Protein AF-A0A662H4F8-F1 (afdb_monomer_lite)

Radius of gyration: 25.31 Å; chains: 1; bounding box: 40×80×61 Å

Sequence (173 aa):
MSSSHNLSSVETLLIANRERGRRTTRAISERIKVLKRIKFYIDTLDAGGILRRYFVMNGFDGALAVMGIIVGSYMTRALNPRFIVGASIGASIAMAVSGFVGAFITERAERLREIKELERSLFTSLDKSVLKQAVNMITLLAAVIDAIAPLLFALISITPFVLSMWSLLPVEI

Secondary structure (DSSP, 8-state):
--SSSSHHHHHHHHHHHHHHHHHHHHHHHHHHHHHHHHHHHHHHTTTHHHHHHHHHHHHHHHHHHHHHHHHHHHHTT---HHHHHHHHHHHHHHHHHHHHHHHHHHHHHHHHHHHHHHHHHHTS--TTSHHHHHHHHHHHHHHHHHHHHHHHHHHHHHHHHHHHHTTSS----

Foldseek 3Di:
DPPPPVVVVVVVVVVVVVVVVVVVVVVVVVVVVVVVVLVVLCVVVVLVVLLVCLLVVLLVVLLVQLVVLCVVCVVVVNPDLVCSLVVSQVVLQVQLVCLLVVQLVVQLVVVVVVQVVVCVVVVHHCPVPPSNVSSNSSSNSSSNSNNVNSNVSSVVNSVVSVCVVVVNDDPDD

Structure (mmCIF, N/CA/C/O backbone):
data_AF-A0A662H4F8-F1
#
_entry.id   AF-A0A662H4F8-F1
#
loop_
_atom_site.group_PDB
_atom_site.id
_atom_site.type_symbol
_atom_site.label_atom_id
_atom_site.label_alt_id
_atom_site.label_comp_id
_atom_site.label_asym_id
_atom_site.label_entity_id
_atom_site.label_seq_id
_atom_site.pdbx_PDB_ins_code
_atom_site.Cartn_x
_atom_site.Cartn_y
_atom_site.Cartn_z
_atom_site.occupancy
_atom_site.B_iso_or_equiv
_atom_site.auth_seq_id
_atom_site.auth_comp_id
_atom_site.auth_asym_id
_atom_site.auth_atom_id
_atom_site.pdbx_PDB_model_num
ATOM 1 N N . MET A 1 1 ? -3.197 -68.000 0.416 1.00 45.84 1 MET A N 1
ATOM 2 C CA . MET A 1 1 ? -3.064 -67.010 1.510 1.00 45.84 1 MET A CA 1
ATOM 3 C C . MET A 1 1 ? -2.500 -65.702 0.950 1.00 45.84 1 MET A C 1
ATOM 5 O O . MET A 1 1 ? -1.291 -65.555 0.924 1.00 45.84 1 MET A O 1
ATOM 9 N N . SER A 1 2 ? -3.327 -64.791 0.417 1.00 48.44 2 SER A N 1
ATOM 10 C CA . SER A 1 2 ? -2.860 -63.448 -0.015 1.00 48.44 2 SER A CA 1
ATOM 11 C C . SER A 1 2 ? -3.997 -62.412 -0.165 1.00 48.44 2 SER A C 1
ATOM 13 O O . SER A 1 2 ? -3.921 -61.490 -0.966 1.00 48.44 2 SER A O 1
ATOM 15 N N . SER A 1 3 ? -5.106 -62.566 0.564 1.00 51.56 3 SER A N 1
ATOM 16 C CA . SER A 1 3 ? -6.300 -61.715 0.389 1.00 51.56 3 SER A CA 1
ATOM 17 C C . SER A 1 3 ? -6.704 -60.918 1.634 1.00 51.56 3 SER A C 1
ATOM 19 O O . SER A 1 3 ? -7.524 -60.012 1.527 1.00 51.56 3 SER A O 1
ATOM 21 N N . SER A 1 4 ? -6.105 -61.179 2.802 1.00 52.97 4 SER A N 1
ATOM 22 C CA . SER A 1 4 ? -6.429 -60.485 4.062 1.00 52.97 4 SER A CA 1
ATOM 23 C C . SER A 1 4 ? -5.609 -59.213 4.323 1.00 52.97 4 SER A C 1
ATOM 25 O O . SER A 1 4 ? -5.987 -58.421 5.179 1.00 52.97 4 SER A O 1
ATOM 27 N N . HIS A 1 5 ? -4.519 -58.975 3.583 1.00 53.03 5 HIS A N 1
ATOM 28 C CA . HIS A 1 5 ? -3.627 -57.826 3.811 1.00 53.03 5 HIS A CA 1
ATOM 29 C C . HIS A 1 5 ? -4.023 -56.534 3.071 1.00 53.03 5 HIS A C 1
ATOM 31 O O . HIS A 1 5 ? -3.494 -55.479 3.397 1.00 53.03 5 HIS A O 1
ATOM 37 N N . ASN A 1 6 ? -4.947 -56.587 2.102 1.00 57.22 6 ASN A N 1
ATOM 38 C CA . ASN A 1 6 ? -5.296 -55.427 1.263 1.00 57.22 6 ASN A CA 1
ATOM 39 C C . ASN A 1 6 ? -6.504 -54.627 1.804 1.00 57.22 6 ASN A C 1
ATOM 41 O O . ASN A 1 6 ? -6.642 -53.434 1.548 1.00 57.22 6 ASN A O 1
ATOM 45 N N . LEU A 1 7 ? -7.370 -55.266 2.601 1.00 56.78 7 LEU A N 1
ATOM 46 C CA . LEU A 1 7 ? -8.592 -54.653 3.144 1.00 56.78 7 LEU A CA 1
ATOM 47 C C . LEU A 1 7 ? -8.297 -53.594 4.222 1.00 56.78 7 LEU A C 1
ATOM 49 O O . LEU A 1 7 ? -8.932 -52.541 4.230 1.00 56.78 7 LEU A O 1
ATOM 53 N N . SER A 1 8 ? -7.277 -53.807 5.061 1.00 62.56 8 SER A N 1
ATOM 54 C CA . SER A 1 8 ? -6.880 -52.841 6.097 1.00 62.56 8 SER A CA 1
ATOM 55 C C . SER A 1 8 ? -6.256 -51.567 5.513 1.00 62.56 8 SER A C 1
ATOM 57 O O . SER A 1 8 ? -6.464 -50.469 6.034 1.00 62.56 8 SER A O 1
ATOM 59 N N . SER A 1 9 ? -5.533 -51.677 4.394 1.00 65.19 9 SER A N 1
ATOM 60 C CA . SER A 1 9 ? -4.962 -50.528 3.682 1.00 65.19 9 SER A CA 1
ATOM 61 C C . SER A 1 9 ? -6.039 -49.658 3.029 1.00 65.19 9 SER A C 1
ATOM 63 O O . SER A 1 9 ? -5.946 -48.430 3.075 1.00 65.19 9 SER A O 1
ATOM 65 N N . VAL A 1 10 ? -7.092 -50.273 2.480 1.00 69.25 10 VAL A N 1
ATOM 66 C CA . VAL A 1 10 ? -8.227 -49.558 1.872 1.00 69.25 10 VAL A CA 1
ATOM 67 C C . VAL A 1 10 ? -9.061 -48.828 2.930 1.00 69.25 10 VAL A C 1
ATOM 69 O O . VAL A 1 10 ? -9.397 -47.659 2.737 1.00 69.25 10 VAL A O 1
ATOM 72 N N . GLU A 1 11 ? -9.337 -49.451 4.078 1.00 72.38 11 GLU A N 1
ATOM 73 C CA . GLU A 1 11 ? -10.041 -48.787 5.187 1.00 72.38 11 GLU A CA 1
ATOM 74 C C . GLU A 1 11 ? -9.235 -47.623 5.773 1.00 72.38 11 GLU A C 1
ATOM 76 O O . GLU A 1 11 ? -9.783 -46.545 6.016 1.00 72.38 11 GLU A O 1
ATOM 81 N N . THR A 1 12 ? -7.917 -47.789 5.911 1.00 72.44 12 THR A N 1
ATOM 82 C CA . THR A 1 12 ? -7.024 -46.719 6.383 1.00 72.44 12 THR A CA 1
ATOM 83 C C . THR A 1 12 ? -7.027 -45.524 5.423 1.00 72.44 12 THR A C 1
ATOM 85 O O . THR A 1 12 ? -7.099 -44.371 5.859 1.00 72.44 12 THR A O 1
ATOM 88 N N . LEU A 1 13 ? -7.025 -45.776 4.109 1.00 69.50 13 LEU A N 1
ATOM 89 C CA . LEU A 1 13 ? -7.129 -44.727 3.091 1.00 69.50 13 LEU A CA 1
ATOM 90 C C . LEU A 1 13 ? -8.499 -44.033 3.102 1.00 69.50 13 LEU A C 1
ATOM 92 O O . LEU A 1 13 ? -8.556 -42.807 2.994 1.00 69.50 13 LEU A O 1
ATOM 96 N N . LEU A 1 14 ? -9.597 -44.773 3.283 1.00 72.19 14 LEU A N 1
ATOM 97 C CA . LEU A 1 14 ? -10.947 -44.205 3.376 1.00 72.19 14 LEU A CA 1
ATOM 98 C C . LEU A 1 14 ? -11.116 -43.313 4.614 1.00 72.19 14 LEU A C 1
ATOM 100 O O . LEU A 1 14 ? -11.685 -42.222 4.512 1.00 72.19 14 LEU A O 1
ATOM 104 N N . ILE A 1 15 ? -10.582 -43.728 5.765 1.00 75.50 15 ILE A N 1
ATOM 105 C CA . ILE A 1 15 ? -10.604 -42.939 7.005 1.00 75.50 15 ILE A CA 1
ATOM 106 C C . ILE A 1 15 ? -9.772 -41.659 6.838 1.00 75.50 15 ILE A C 1
ATOM 108 O O . ILE A 1 15 ? -10.264 -40.566 7.134 1.00 75.50 15 ILE A O 1
ATOM 112 N N . ALA A 1 16 ? -8.565 -41.760 6.273 1.00 72.19 16 ALA A N 1
ATOM 113 C CA . ALA A 1 16 ? -7.705 -40.606 6.010 1.00 72.19 16 ALA A CA 1
ATOM 114 C C . ALA A 1 16 ? -8.351 -39.591 5.045 1.00 72.19 16 ALA A C 1
ATOM 116 O O . ALA A 1 16 ? -8.243 -38.376 5.248 1.00 72.19 16 ALA A O 1
ATOM 117 N N . ASN A 1 17 ? -9.073 -40.064 4.022 1.00 72.06 17 ASN A N 1
ATOM 118 C CA . ASN A 1 17 ? -9.777 -39.193 3.076 1.00 72.06 17 ASN A CA 1
ATOM 119 C C . ASN A 1 17 ? -10.999 -38.509 3.719 1.00 72.06 17 ASN A C 1
ATOM 121 O O . ASN A 1 17 ? -11.258 -37.326 3.479 1.00 72.06 17 ASN A O 1
ATOM 125 N N . ARG A 1 18 ? -11.715 -39.215 4.606 1.00 71.12 18 ARG A N 1
ATOM 126 C CA . ARG A 1 18 ? -12.857 -38.676 5.367 1.00 71.12 18 ARG A CA 1
ATOM 127 C C . ARG A 1 18 ? -12.423 -37.610 6.380 1.00 71.12 18 ARG A C 1
ATOM 129 O O . ARG A 1 18 ? -13.116 -36.604 6.551 1.00 71.12 18 ARG A O 1
ATOM 136 N N . GLU A 1 19 ? -11.261 -37.784 7.007 1.00 70.31 19 GLU A N 1
ATOM 137 C CA . GLU A 1 19 ? -10.647 -36.779 7.882 1.00 70.31 19 GLU A CA 1
ATOM 138 C C . GLU A 1 19 ? -10.155 -35.545 7.114 1.00 70.31 19 GLU A C 1
ATOM 140 O O . GLU A 1 19 ? -10.416 -34.417 7.545 1.00 70.31 19 GLU A O 1
ATOM 145 N N . ARG A 1 20 ? -9.508 -35.727 5.950 1.00 68.12 20 ARG A N 1
ATOM 146 C CA . ARG A 1 20 ? -9.131 -34.609 5.064 1.00 68.12 20 ARG A CA 1
ATOM 147 C C . ARG A 1 20 ? -10.350 -33.800 4.641 1.00 68.12 20 ARG A C 1
ATOM 149 O O . ARG A 1 20 ? -10.341 -32.583 4.800 1.00 68.12 20 ARG A O 1
ATOM 156 N N . GLY A 1 21 ? -11.419 -34.458 4.191 1.00 65.00 21 GLY A N 1
ATOM 157 C CA . GLY A 1 21 ? -12.663 -33.794 3.792 1.00 65.00 21 GLY A CA 1
ATOM 158 C C . GLY A 1 21 ? -13.269 -32.926 4.902 1.00 65.00 21 GLY A C 1
ATOM 159 O O . GLY A 1 21 ? -13.655 -31.785 4.644 1.00 65.00 21 GLY A O 1
ATOM 160 N N . ARG A 1 22 ? -13.280 -33.422 6.151 1.00 66.44 22 ARG A N 1
ATOM 161 C CA . ARG A 1 22 ? -13.771 -32.691 7.340 1.00 66.44 22 ARG A CA 1
ATOM 162 C C . ARG A 1 22 ? -12.878 -31.516 7.748 1.00 66.44 22 ARG A C 1
ATOM 164 O O . ARG A 1 22 ? -13.395 -30.474 8.155 1.00 66.44 22 ARG A O 1
ATOM 171 N N . ARG A 1 23 ? -11.551 -31.648 7.639 1.00 64.56 23 ARG A N 1
ATOM 172 C CA . ARG A 1 23 ? -10.614 -30.536 7.892 1.00 64.56 23 ARG A CA 1
ATOM 173 C C . ARG A 1 23 ? -10.778 -29.430 6.851 1.00 64.56 23 ARG A C 1
ATOM 175 O O . ARG A 1 23 ? -10.851 -28.259 7.220 1.00 64.56 23 ARG A O 1
ATOM 182 N N . THR A 1 24 ? -10.928 -29.798 5.580 1.00 64.00 24 THR A N 1
ATOM 183 C CA . THR A 1 24 ? -11.135 -28.847 4.482 1.00 64.00 24 THR A CA 1
ATOM 184 C C . THR A 1 24 ? -12.457 -28.089 4.630 1.00 64.00 24 THR A C 1
ATOM 186 O O . THR A 1 24 ? -12.469 -26.863 4.547 1.00 64.00 24 THR A O 1
ATOM 189 N N . THR A 1 25 ? -13.565 -28.773 4.944 1.00 69.62 25 THR A N 1
ATOM 190 C CA . THR A 1 25 ? -14.867 -28.105 5.158 1.00 69.62 25 THR A CA 1
ATOM 191 C C . THR A 1 25 ? -14.870 -27.182 6.377 1.00 69.62 25 THR A C 1
ATOM 193 O O . THR A 1 25 ? -15.417 -26.081 6.299 1.00 69.62 25 THR A O 1
ATOM 196 N N . ARG A 1 26 ? -14.214 -27.562 7.485 1.00 68.75 26 ARG A N 1
ATOM 197 C CA . ARG A 1 26 ? -14.049 -26.670 8.648 1.00 68.75 26 ARG A CA 1
ATOM 198 C C . ARG A 1 26 ? -13.230 -25.423 8.313 1.00 68.75 26 ARG A C 1
ATOM 200 O O . ARG A 1 26 ? -13.649 -24.325 8.665 1.00 68.75 26 ARG A O 1
ATOM 207 N N . ALA A 1 27 ? -12.117 -25.570 7.596 1.00 66.69 27 ALA A N 1
ATOM 208 C CA . ALA A 1 27 ? -11.277 -24.438 7.204 1.00 66.69 27 ALA A CA 1
ATOM 209 C C . ALA A 1 27 ? -12.020 -23.445 6.290 1.00 66.69 27 ALA A C 1
ATOM 211 O O . ALA A 1 27 ? -11.899 -22.232 6.463 1.00 66.69 27 ALA A O 1
ATOM 212 N N . ILE A 1 28 ? -12.827 -23.948 5.350 1.00 70.38 28 ILE A N 1
ATOM 213 C CA . ILE A 1 28 ? -13.650 -23.115 4.461 1.00 70.38 28 ILE A CA 1
ATOM 214 C C . ILE A 1 28 ? -14.747 -22.388 5.253 1.00 70.38 28 ILE A C 1
ATOM 216 O O . ILE A 1 28 ? -14.917 -21.180 5.095 1.00 70.38 28 ILE A O 1
ATOM 220 N N . SER A 1 29 ? -15.445 -23.088 6.154 1.00 71.50 29 SER A N 1
ATOM 221 C CA . SER A 1 29 ? -16.463 -22.496 7.036 1.00 71.50 29 SER A CA 1
ATOM 222 C C . SER A 1 29 ? -15.903 -21.347 7.883 1.00 71.50 29 SER A C 1
ATOM 224 O O . SER A 1 29 ? -16.517 -20.284 7.972 1.00 71.50 29 SER A O 1
ATOM 226 N N . GLU A 1 30 ? -14.729 -21.533 8.487 1.00 72.06 30 GLU A N 1
ATOM 227 C CA . GLU A 1 30 ? -14.090 -20.490 9.297 1.00 72.06 30 GLU A CA 1
ATOM 228 C C . GLU A 1 30 ? -13.683 -19.272 8.450 1.00 72.06 30 GLU A C 1
ATOM 230 O O . GLU A 1 30 ? -13.952 -18.137 8.844 1.00 72.06 30 GLU A O 1
ATOM 235 N N . ARG A 1 31 ? -13.159 -19.475 7.230 1.00 72.19 31 ARG A N 1
ATOM 236 C CA . ARG A 1 31 ? -12.880 -18.371 6.289 1.00 72.19 31 ARG A CA 1
ATOM 237 C C . ARG A 1 31 ? -14.147 -17.596 5.913 1.00 72.19 31 ARG A C 1
ATOM 239 O O . ARG A 1 31 ? -14.127 -16.367 5.907 1.00 72.19 31 ARG A O 1
ATOM 246 N N . ILE A 1 32 ? -15.262 -18.286 5.659 1.00 75.19 32 ILE A N 1
ATOM 247 C CA . ILE A 1 32 ? -16.550 -17.649 5.329 1.00 75.19 32 ILE A CA 1
ATOM 248 C C . ILE A 1 32 ? -17.070 -16.809 6.504 1.00 75.19 32 ILE A C 1
ATOM 250 O O . ILE A 1 32 ? -17.573 -15.704 6.291 1.00 75.19 32 ILE A O 1
ATOM 254 N N . LYS A 1 33 ? -16.932 -17.286 7.749 1.00 72.88 33 LYS A N 1
ATOM 255 C CA . LYS A 1 33 ? -17.308 -16.506 8.941 1.00 72.88 33 LYS A CA 1
ATOM 256 C C . LYS A 1 33 ? -16.475 -15.233 9.079 1.00 72.88 33 LYS A C 1
ATOM 258 O O . LYS A 1 33 ? -17.038 -14.184 9.383 1.00 72.88 33 LYS A O 1
ATOM 263 N N . VAL A 1 34 ? -15.165 -15.310 8.835 1.00 72.62 34 VAL A N 1
ATOM 264 C CA . VAL A 1 34 ? -14.272 -14.140 8.867 1.00 72.62 34 VAL A CA 1
ATOM 265 C C . VAL A 1 34 ? -14.674 -13.123 7.799 1.00 72.62 34 VAL A C 1
ATOM 267 O O . VAL A 1 34 ? -14.854 -11.953 8.123 1.00 72.62 34 VAL A O 1
ATOM 270 N N . LEU A 1 35 ? -14.921 -13.565 6.562 1.00 73.44 35 LEU A N 1
ATOM 271 C CA . LEU A 1 35 ? -15.376 -12.688 5.476 1.00 73.44 35 LEU A CA 1
ATOM 272 C C . LEU A 1 35 ? -16.720 -12.018 5.790 1.00 73.44 35 LEU A C 1
ATOM 274 O O . LEU A 1 35 ? -16.871 -10.817 5.574 1.00 73.44 35 LEU A O 1
ATOM 278 N N . LYS A 1 36 ? -17.683 -12.760 6.355 1.00 71.31 36 LYS A N 1
ATOM 279 C CA . LYS A 1 36 ? -18.960 -12.184 6.808 1.00 71.31 36 LYS A CA 1
ATOM 280 C C . LYS A 1 36 ? -18.761 -11.133 7.896 1.00 71.31 36 LYS A C 1
ATOM 282 O O . LYS A 1 36 ? -19.443 -10.116 7.879 1.00 71.31 36 LYS A O 1
ATOM 287 N N . ARG A 1 37 ? -17.828 -11.361 8.823 1.00 72.00 37 ARG A N 1
ATOM 288 C CA . ARG A 1 37 ? -17.530 -10.421 9.907 1.00 72.00 37 ARG A CA 1
ATOM 289 C C . ARG A 1 37 ? -16.844 -9.153 9.385 1.00 72.00 37 ARG A C 1
ATOM 291 O O . ARG A 1 37 ? -17.210 -8.063 9.803 1.00 72.00 37 ARG A O 1
ATOM 298 N N . ILE A 1 38 ? -15.918 -9.286 8.433 1.00 71.69 38 ILE A N 1
ATOM 299 C CA . ILE A 1 38 ? -15.300 -8.146 7.737 1.00 71.69 38 ILE A CA 1
ATOM 300 C C . ILE A 1 38 ? -16.369 -7.327 7.013 1.00 71.69 38 ILE A C 1
ATOM 302 O O . ILE A 1 38 ? -16.440 -6.119 7.214 1.00 71.69 38 ILE A O 1
ATOM 306 N N . LYS A 1 39 ? -17.240 -7.981 6.232 1.00 73.00 39 LYS A N 1
ATOM 307 C CA . LYS A 1 39 ? -18.336 -7.303 5.529 1.00 73.00 39 LYS A CA 1
ATOM 308 C C . LYS A 1 39 ? -19.270 -6.576 6.498 1.00 73.00 39 LYS A C 1
ATOM 310 O O . LYS A 1 39 ? -19.579 -5.416 6.277 1.00 73.00 39 LYS A O 1
ATOM 315 N N . PHE A 1 40 ? -19.638 -7.220 7.606 1.00 74.06 40 PHE A N 1
ATOM 316 C CA . PHE A 1 40 ? -20.453 -6.600 8.650 1.00 74.06 40 PHE A CA 1
ATOM 317 C C . PHE A 1 40 ? -19.814 -5.320 9.204 1.00 74.06 40 PHE A C 1
ATOM 319 O O . PHE A 1 40 ? -20.507 -4.321 9.351 1.00 74.06 40 PHE A O 1
ATOM 326 N N . TYR A 1 41 ? -18.505 -5.312 9.474 1.00 69.06 41 TYR A N 1
ATOM 327 C CA . TYR A 1 41 ? -17.825 -4.100 9.941 1.00 69.06 41 TYR A CA 1
ATOM 328 C C . TYR A 1 41 ? -17.732 -3.014 8.868 1.00 69.06 41 TYR A C 1
ATOM 330 O O . TYR A 1 41 ? -17.933 -1.848 9.192 1.00 69.06 41 TYR A O 1
ATOM 338 N N . ILE A 1 42 ? -17.474 -3.384 7.609 1.00 71.00 42 ILE A N 1
ATOM 339 C CA . ILE A 1 42 ? -17.458 -2.434 6.487 1.00 71.00 42 ILE A CA 1
ATOM 340 C C . ILE A 1 42 ? -18.822 -1.755 6.341 1.00 71.00 42 ILE A C 1
ATOM 342 O O . ILE A 1 42 ? -18.868 -0.535 6.225 1.00 71.00 42 ILE A O 1
ATOM 346 N N . ASP A 1 43 ? -19.905 -2.530 6.394 1.00 72.50 43 ASP A N 1
ATOM 347 C CA . ASP A 1 43 ? -21.269 -2.020 6.237 1.00 72.50 43 ASP A CA 1
ATOM 348 C C . ASP A 1 43 ? -21.712 -1.213 7.476 1.00 72.50 43 ASP A C 1
ATOM 350 O O . ASP A 1 43 ? -22.364 -0.184 7.344 1.00 72.50 43 ASP A O 1
ATOM 354 N N . THR A 1 44 ? -21.322 -1.633 8.688 1.00 67.69 44 THR A N 1
ATOM 355 C CA . THR A 1 44 ? -21.708 -0.954 9.944 1.00 67.69 44 THR A CA 1
ATOM 356 C C . THR A 1 44 ? -21.004 0.393 10.132 1.00 67.69 44 THR A C 1
ATOM 358 O O . THR A 1 44 ? -21.576 1.294 10.736 1.00 67.69 44 THR A O 1
ATOM 361 N N . LEU A 1 45 ? -19.767 0.537 9.644 1.00 64.88 45 LEU A N 1
ATOM 362 C CA . LEU A 1 45 ? -18.994 1.786 9.736 1.00 64.88 45 LEU A CA 1
ATOM 363 C C . LEU A 1 45 ? -18.970 2.590 8.427 1.00 64.88 45 LEU A C 1
ATOM 365 O O . LEU A 1 45 ? -18.203 3.544 8.329 1.00 64.88 45 LEU A O 1
ATOM 369 N N . ASP A 1 46 ? -19.740 2.180 7.413 1.00 73.00 46 ASP A N 1
ATOM 370 C CA . ASP A 1 46 ? -19.687 2.720 6.041 1.00 73.00 46 ASP A CA 1
ATOM 371 C C . ASP A 1 46 ? -18.243 2.873 5.504 1.00 73.00 46 ASP A C 1
ATOM 373 O O . ASP A 1 46 ? -17.885 3.753 4.717 1.00 73.00 46 ASP A O 1
ATOM 377 N N . ALA 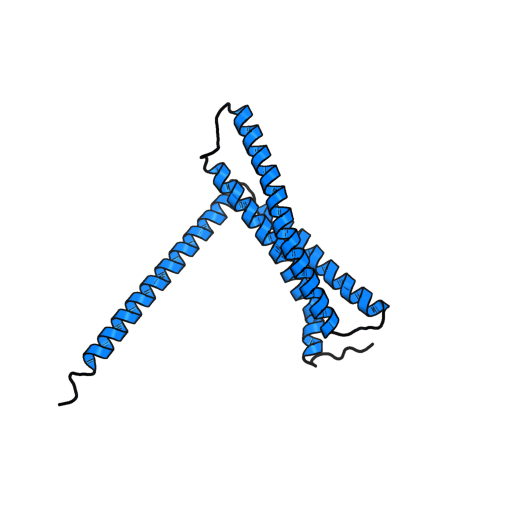A 1 47 ? -17.355 1.976 5.943 1.00 72.94 47 ALA A N 1
ATOM 378 C CA . ALA A 1 47 ? -15.921 2.080 5.693 1.00 72.94 47 ALA A CA 1
ATOM 379 C C . ALA A 1 47 ? -15.558 1.766 4.233 1.00 72.94 47 ALA A C 1
ATOM 381 O O . ALA A 1 47 ? -14.418 1.965 3.808 1.00 72.94 47 ALA A O 1
ATOM 382 N N . GLY A 1 48 ? -16.523 1.301 3.432 1.00 76.25 48 GLY A N 1
ATOM 383 C CA . GLY A 1 48 ? -16.326 0.976 2.022 1.00 76.25 48 GLY A CA 1
ATOM 384 C C . GLY A 1 48 ? -15.813 2.164 1.206 1.00 76.25 48 GLY A C 1
ATOM 385 O O . GLY A 1 48 ? -14.993 1.975 0.308 1.00 76.25 48 GLY A O 1
ATOM 386 N N . GLY A 1 49 ? -16.231 3.391 1.536 1.00 81.50 49 GLY A N 1
ATOM 387 C CA . GLY A 1 49 ? -15.708 4.604 0.901 1.00 81.50 49 GLY A CA 1
ATOM 388 C C . GLY A 1 49 ? -14.208 4.797 1.136 1.00 81.50 49 GLY A C 1
ATOM 389 O O . GLY A 1 49 ? -13.464 5.058 0.190 1.00 81.50 49 GLY A O 1
ATOM 390 N N . ILE A 1 50 ? -13.758 4.591 2.375 1.00 81.62 50 ILE A N 1
ATOM 391 C CA . ILE A 1 50 ? -12.357 4.740 2.792 1.00 81.62 50 ILE A CA 1
ATOM 392 C C . ILE A 1 50 ? -11.485 3.693 2.099 1.00 81.62 50 ILE A C 1
ATOM 394 O O . ILE A 1 50 ? -10.485 4.037 1.474 1.00 81.62 50 ILE A O 1
ATOM 398 N N . LEU A 1 51 ? -11.906 2.427 2.125 1.00 84.69 51 LEU A N 1
ATOM 399 C CA . LEU A 1 51 ? -11.181 1.336 1.472 1.00 84.69 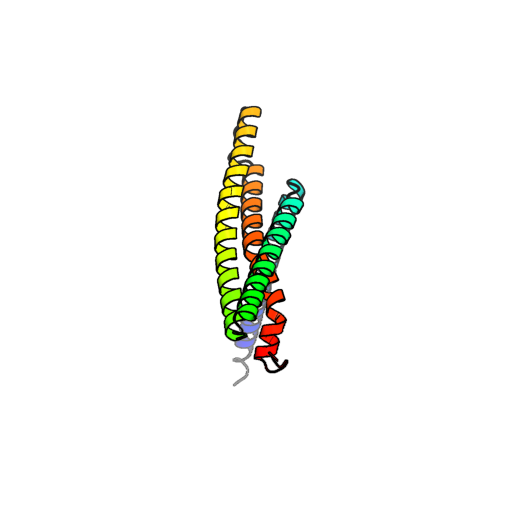51 LEU A CA 1
ATOM 400 C C . LEU A 1 51 ? -11.036 1.565 -0.040 1.00 84.69 51 LEU A C 1
ATOM 402 O O . LEU A 1 51 ? -9.950 1.384 -0.587 1.00 84.69 51 LEU A O 1
ATOM 406 N N . ARG A 1 52 ? -12.110 1.993 -0.721 1.00 87.38 52 ARG A N 1
ATOM 407 C CA . ARG A 1 52 ? -12.055 2.320 -2.157 1.00 87.38 52 ARG A CA 1
ATOM 408 C C . ARG A 1 52 ? -11.115 3.486 -2.438 1.00 87.38 52 ARG A C 1
ATOM 410 O O . ARG A 1 52 ? -10.363 3.430 -3.405 1.00 87.38 52 ARG A O 1
ATOM 417 N N . ARG A 1 53 ? -11.142 4.524 -1.600 1.00 88.38 53 ARG A N 1
ATOM 418 C CA . ARG A 1 53 ? -10.253 5.681 -1.734 1.00 88.38 53 ARG A CA 1
ATOM 419 C C . ARG A 1 53 ? -8.786 5.269 -1.611 1.00 88.38 53 ARG A C 1
ATOM 421 O O . ARG A 1 53 ? -8.013 5.632 -2.489 1.00 88.38 53 ARG A O 1
ATOM 428 N N . TYR A 1 54 ? -8.429 4.483 -0.594 1.00 90.19 54 TYR A N 1
ATOM 429 C CA . TYR A 1 54 ? -7.065 3.967 -0.416 1.00 90.19 54 TYR A CA 1
ATOM 430 C C . TYR A 1 54 ? -6.617 3.079 -1.577 1.00 90.19 54 TYR A C 1
ATOM 432 O O . TYR A 1 54 ? -5.487 3.201 -2.037 1.00 90.19 54 TYR A O 1
ATOM 440 N N . PHE A 1 55 ? -7.507 2.222 -2.084 1.00 92.19 55 PHE A N 1
ATOM 441 C CA . PHE A 1 55 ? -7.200 1.374 -3.233 1.00 92.19 55 PHE A CA 1
ATOM 442 C C . PHE A 1 55 ? -6.902 2.194 -4.492 1.00 92.19 55 PHE A C 1
ATOM 444 O O . PHE A 1 55 ? -5.901 1.968 -5.161 1.00 92.19 55 PHE A O 1
ATOM 451 N N . VAL A 1 56 ? -7.774 3.148 -4.828 1.00 92.12 56 VAL A N 1
ATOM 452 C CA . VAL A 1 56 ? -7.628 3.929 -6.061 1.00 92.12 56 VAL A CA 1
ATOM 453 C C . VAL A 1 56 ? -6.452 4.894 -5.952 1.00 92.12 56 VAL A C 1
ATOM 455 O O . VAL A 1 56 ? -5.616 4.907 -6.846 1.00 92.12 56 VAL A O 1
ATOM 458 N N . MET A 1 57 ? -6.354 5.663 -4.864 1.00 90.44 57 MET A N 1
ATOM 459 C CA . MET A 1 57 ? -5.312 6.680 -4.683 1.00 90.44 57 MET A CA 1
ATOM 460 C C . MET A 1 57 ? -3.911 6.063 -4.747 1.00 90.44 57 MET A C 1
ATOM 462 O O . MET A 1 57 ? -3.127 6.425 -5.618 1.00 90.44 57 MET A O 1
ATOM 466 N N . ASN A 1 58 ? -3.646 5.045 -3.927 1.00 93.50 58 ASN A N 1
ATOM 467 C CA . ASN A 1 58 ? -2.323 4.421 -3.892 1.00 93.50 58 ASN A CA 1
ATOM 468 C C . ASN A 1 58 ? -2.065 3.508 -5.100 1.00 93.50 58 ASN A C 1
ATOM 470 O O . ASN A 1 58 ? -0.927 3.355 -5.540 1.00 93.50 58 ASN A O 1
ATOM 474 N N . GLY A 1 59 ? -3.114 2.920 -5.687 1.00 93.69 59 GLY A N 1
ATOM 475 C CA . GLY A 1 59 ? -2.998 2.212 -6.961 1.00 93.69 59 GLY A CA 1
ATOM 476 C C . GLY A 1 59 ? -2.491 3.130 -8.074 1.00 93.69 59 GLY A C 1
ATOM 477 O O . GLY A 1 59 ? -1.519 2.803 -8.758 1.00 93.69 59 GLY A O 1
ATOM 478 N N . PHE A 1 60 ? -3.094 4.312 -8.223 1.00 94.12 60 PHE A N 1
ATOM 479 C CA . PHE A 1 60 ? -2.635 5.307 -9.194 1.00 94.12 60 PHE A CA 1
ATOM 480 C C . PHE A 1 60 ? -1.205 5.777 -8.922 1.00 94.12 60 PHE A C 1
ATOM 482 O O . PHE A 1 60 ? -0.441 5.906 -9.878 1.00 94.12 60 PHE A O 1
ATOM 489 N N . ASP A 1 61 ? -0.810 5.944 -7.660 1.00 93.62 61 ASP A N 1
ATOM 490 C CA . ASP A 1 61 ? 0.575 6.281 -7.319 1.00 93.62 61 ASP A CA 1
ATOM 491 C C . ASP A 1 61 ? 1.556 5.205 -7.807 1.00 93.62 61 ASP A C 1
ATOM 493 O O . ASP A 1 61 ? 2.604 5.529 -8.366 1.00 93.62 61 ASP A O 1
ATOM 497 N N . GLY A 1 62 ? 1.200 3.921 -7.678 1.00 94.31 62 GLY A N 1
ATOM 498 C CA . GLY A 1 62 ? 1.997 2.817 -8.220 1.00 94.31 62 GLY A CA 1
ATOM 499 C C . GLY A 1 62 ? 2.142 2.882 -9.744 1.00 94.31 62 GLY A C 1
ATOM 500 O O . GLY A 1 62 ? 3.244 2.736 -10.271 1.00 94.31 62 GLY A O 1
ATOM 501 N N . ALA A 1 63 ? 1.052 3.158 -10.467 1.00 95.75 63 ALA A N 1
ATOM 502 C CA . ALA A 1 63 ? 1.097 3.327 -11.922 1.00 95.75 63 ALA A CA 1
ATOM 503 C C . ALA A 1 63 ? 1.946 4.541 -12.344 1.00 95.75 63 ALA A C 1
ATOM 505 O O . ALA A 1 63 ? 2.759 4.440 -13.265 1.00 95.75 63 ALA A O 1
ATOM 506 N N . LEU A 1 64 ? 1.799 5.676 -11.654 1.00 96.31 64 LEU A N 1
ATOM 507 C CA . LEU A 1 64 ? 2.559 6.898 -11.924 1.00 96.31 64 LEU A CA 1
ATOM 508 C C . LEU A 1 64 ? 4.050 6.730 -11.620 1.00 96.31 64 LEU A C 1
ATOM 510 O O . LEU A 1 64 ? 4.883 7.211 -12.387 1.00 96.31 64 LEU A O 1
ATOM 514 N N . ALA A 1 65 ? 4.406 6.006 -10.558 1.00 95.81 65 ALA A N 1
ATOM 515 C CA . ALA A 1 65 ? 5.796 5.683 -10.255 1.00 95.81 65 ALA A CA 1
ATOM 516 C C . ALA A 1 65 ? 6.438 4.864 -11.387 1.00 95.81 65 ALA A C 1
ATOM 518 O O . ALA A 1 65 ? 7.525 5.203 -11.860 1.00 95.81 65 ALA A O 1
ATOM 519 N N . VAL A 1 66 ? 5.742 3.834 -11.881 1.00 96.12 66 VAL A N 1
ATOM 520 C CA . VAL A 1 66 ? 6.201 3.038 -13.032 1.00 96.12 66 VAL A CA 1
ATOM 521 C C . VAL A 1 66 ? 6.301 3.889 -14.295 1.00 96.12 66 VAL A C 1
ATOM 523 O O . VAL A 1 66 ? 7.301 3.807 -15.008 1.00 96.12 66 VAL A O 1
ATOM 526 N N . MET A 1 67 ? 5.318 4.751 -14.558 1.00 96.12 67 MET A N 1
ATOM 527 C CA . MET A 1 67 ? 5.373 5.697 -15.673 1.00 96.12 67 MET A CA 1
ATOM 528 C C . MET A 1 67 ? 6.612 6.596 -15.578 1.00 96.12 67 MET A C 1
ATOM 530 O O . MET A 1 67 ? 7.317 6.764 -16.569 1.00 96.12 67 MET A O 1
ATOM 534 N N . GLY A 1 68 ? 6.916 7.130 -14.393 1.00 96.12 68 GLY A N 1
ATOM 535 C CA . GLY A 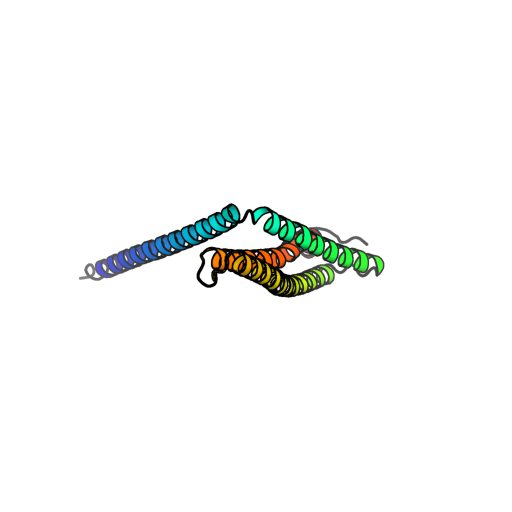1 68 ? 8.107 7.943 -14.156 1.00 96.12 68 GLY A CA 1
ATOM 536 C C . GLY A 1 68 ? 9.404 7.192 -14.461 1.00 96.12 68 GLY A C 1
ATOM 537 O O . GLY A 1 68 ? 10.289 7.741 -15.118 1.00 96.12 68 GLY A O 1
ATOM 538 N N . ILE A 1 69 ? 9.494 5.918 -14.062 1.00 95.81 69 ILE A N 1
ATOM 539 C CA . ILE A 1 69 ? 10.634 5.047 -14.392 1.00 95.81 69 ILE A CA 1
ATOM 540 C C . ILE A 1 69 ? 10.757 4.877 -15.910 1.00 95.81 69 ILE A C 1
ATOM 542 O O . ILE A 1 69 ? 11.843 5.058 -16.456 1.00 95.81 69 ILE A O 1
ATOM 546 N N . ILE A 1 70 ? 9.655 4.583 -16.605 1.00 94.25 70 ILE A N 1
ATOM 547 C CA . ILE A 1 70 ? 9.645 4.397 -18.063 1.00 94.25 70 ILE A CA 1
ATOM 548 C C . ILE A 1 70 ? 10.074 5.678 -18.785 1.00 94.25 70 ILE A C 1
ATOM 550 O O . ILE A 1 70 ? 10.956 5.632 -19.642 1.00 94.25 70 ILE A O 1
ATOM 554 N N . VAL A 1 71 ? 9.487 6.824 -18.429 1.00 94.75 71 VAL A N 1
ATOM 555 C CA . VAL A 1 71 ? 9.816 8.126 -19.028 1.00 94.75 71 VAL A CA 1
ATOM 556 C C . VAL A 1 71 ? 11.278 8.488 -18.760 1.00 94.75 71 VAL A C 1
ATOM 558 O O . VAL A 1 71 ? 11.979 8.906 -19.679 1.00 94.75 71 VAL A O 1
ATOM 561 N N . GLY A 1 72 ? 11.781 8.267 -17.543 1.00 94.44 72 GLY A N 1
ATOM 562 C CA . GLY A 1 72 ? 13.188 8.498 -17.209 1.00 94.44 72 GLY A CA 1
ATOM 563 C C . GLY A 1 72 ? 14.145 7.600 -18.002 1.00 94.44 72 GLY A C 1
ATOM 564 O O . GLY A 1 72 ? 15.155 8.070 -18.535 1.00 94.44 72 GLY A O 1
ATOM 565 N N . SER A 1 73 ? 13.810 6.316 -18.152 1.00 92.12 73 SER A N 1
ATOM 566 C CA . SER A 1 73 ? 14.567 5.384 -18.997 1.00 92.12 73 SER A CA 1
ATOM 567 C C . SER A 1 73 ? 14.538 5.787 -20.474 1.00 92.12 73 SER A C 1
ATOM 569 O O . SER A 1 73 ? 15.552 5.672 -21.161 1.00 92.12 73 SER A O 1
ATOM 571 N N . TYR A 1 74 ? 13.409 6.309 -20.958 1.00 90.56 74 TYR A N 1
ATOM 572 C CA . TYR A 1 74 ? 13.283 6.825 -22.319 1.00 90.56 74 TYR A CA 1
ATOM 573 C C . TYR A 1 74 ? 14.159 8.067 -22.546 1.00 90.56 74 TYR A C 1
ATOM 575 O O . TYR A 1 74 ? 14.939 8.108 -23.495 1.00 90.56 74 TYR A O 1
ATOM 583 N N . MET A 1 75 ? 14.111 9.051 -21.640 1.00 93.25 75 MET A N 1
ATOM 584 C CA . MET A 1 75 ? 14.911 10.282 -21.741 1.00 93.25 75 MET A CA 1
ATOM 585 C C . MET A 1 75 ? 16.421 10.017 -21.746 1.00 93.25 75 MET A C 1
ATOM 587 O O . MET A 1 75 ? 17.176 10.725 -22.408 1.00 93.25 75 MET A O 1
ATOM 591 N N . THR A 1 76 ? 16.863 8.984 -21.033 1.00 90.75 76 THR A N 1
ATOM 592 C CA . THR A 1 76 ? 18.277 8.581 -20.960 1.00 90.75 76 THR A CA 1
ATOM 593 C C . THR A 1 76 ? 18.706 7.652 -22.099 1.00 90.75 76 THR A C 1
ATOM 595 O O . THR A 1 76 ? 19.866 7.244 -22.140 1.00 90.75 76 THR A O 1
ATOM 598 N N . ARG A 1 77 ? 17.796 7.313 -23.030 1.00 84.44 77 ARG A N 1
ATOM 599 C CA . ARG A 1 77 ? 17.990 6.305 -24.092 1.00 84.44 77 ARG A CA 1
ATOM 600 C C . ARG A 1 77 ? 18.474 4.948 -23.559 1.00 84.44 77 ARG A C 1
ATOM 602 O O . ARG A 1 77 ? 19.121 4.184 -24.270 1.00 84.44 77 ARG A O 1
ATOM 609 N N . ALA A 1 78 ? 18.143 4.636 -22.308 1.00 82.12 78 ALA A N 1
ATOM 610 C CA . ALA A 1 78 ? 18.541 3.424 -21.602 1.00 82.12 78 ALA A CA 1
ATOM 611 C C . ALA A 1 78 ? 17.322 2.511 -21.384 1.00 82.12 78 ALA A C 1
ATOM 613 O O . ALA A 1 78 ? 16.975 2.145 -20.259 1.00 82.12 78 ALA A O 1
ATOM 614 N N . LEU A 1 79 ? 16.646 2.151 -22.480 1.00 82.31 79 LEU A N 1
ATOM 615 C CA . LEU A 1 79 ? 15.467 1.282 -22.472 1.00 82.31 79 LEU A CA 1
ATOM 616 C C . LEU A 1 79 ? 15.875 -0.185 -22.303 1.00 82.31 79 LEU A C 1
ATOM 618 O O . LEU A 1 79 ? 15.887 -0.967 -23.249 1.00 82.31 79 LEU A O 1
ATOM 622 N N . ASN A 1 80 ? 16.222 -0.568 -21.075 1.00 87.88 80 ASN A N 1
ATOM 623 C CA . ASN A 1 80 ? 16.443 -1.963 -20.713 1.00 87.88 80 ASN A CA 1
ATOM 624 C C . ASN A 1 80 ? 15.198 -2.520 -19.991 1.00 87.88 80 ASN A C 1
ATOM 626 O O . ASN A 1 80 ? 14.961 -2.156 -18.835 1.00 87.88 80 ASN A O 1
ATOM 630 N N . PRO A 1 81 ? 14.426 -3.438 -20.607 1.00 88.25 81 PRO A N 1
ATOM 631 C CA . PRO A 1 81 ? 13.215 -3.999 -20.002 1.00 88.25 81 PRO A CA 1
ATOM 632 C C . PRO A 1 81 ? 13.448 -4.660 -18.642 1.00 88.25 81 PRO A C 1
ATOM 634 O O . PRO A 1 81 ? 12.621 -4.522 -17.743 1.00 88.25 81 PRO A O 1
ATOM 637 N N . ARG A 1 82 ? 14.598 -5.325 -18.449 1.00 90.00 82 ARG A N 1
ATOM 638 C CA . ARG A 1 82 ? 14.940 -5.967 -17.168 1.00 90.00 82 ARG A CA 1
ATOM 639 C C . ARG A 1 82 ? 15.135 -4.933 -16.066 1.00 90.00 82 ARG A C 1
ATOM 641 O O . ARG A 1 82 ? 14.707 -5.159 -14.937 1.00 90.00 82 ARG A O 1
ATOM 648 N N . PHE A 1 83 ? 15.763 -3.806 -16.402 1.00 91.25 83 PHE A N 1
ATOM 649 C CA . PHE A 1 83 ? 15.934 -2.696 -15.471 1.00 91.25 83 PHE A CA 1
ATOM 650 C C . PHE A 1 83 ? 14.586 -2.073 -15.112 1.00 91.25 83 PHE A C 1
ATOM 652 O O . PHE A 1 83 ? 14.295 -1.935 -13.932 1.00 91.25 83 PHE A O 1
ATOM 659 N N . ILE A 1 84 ? 13.741 -1.763 -16.102 1.00 93.62 84 ILE A N 1
ATOM 660 C CA . ILE A 1 84 ? 12.431 -1.133 -15.874 1.00 93.62 84 ILE A CA 1
ATOM 661 C C . ILE A 1 84 ? 11.557 -2.015 -14.979 1.00 93.62 84 ILE A C 1
ATOM 663 O O . ILE A 1 84 ? 10.999 -1.526 -13.998 1.00 93.62 84 ILE A O 1
ATOM 667 N N . VAL A 1 85 ? 11.481 -3.317 -15.266 1.00 93.75 85 VAL A N 1
ATOM 668 C CA . VAL A 1 85 ? 10.727 -4.288 -14.459 1.00 93.75 85 VAL A CA 1
ATOM 669 C C . VAL A 1 85 ? 11.292 -4.376 -13.040 1.00 93.75 85 VAL A C 1
ATOM 671 O O . VAL A 1 85 ? 10.538 -4.264 -12.074 1.00 93.75 85 VAL A O 1
ATOM 674 N N . GLY A 1 86 ? 12.612 -4.522 -12.896 1.00 94.19 86 GLY A N 1
ATOM 675 C CA . GLY A 1 86 ? 13.266 -4.617 -11.589 1.00 94.19 86 GLY A CA 1
ATOM 676 C C . GLY A 1 86 ? 13.098 -3.356 -10.738 1.00 94.19 86 GLY A C 1
ATOM 677 O O . GLY A 1 86 ? 12.714 -3.445 -9.573 1.00 94.19 86 GLY A O 1
ATOM 678 N N . ALA A 1 87 ? 13.321 -2.181 -11.330 1.00 95.50 87 ALA A N 1
ATOM 679 C CA . ALA A 1 87 ? 13.153 -0.887 -10.677 1.00 95.50 87 ALA A CA 1
ATOM 680 C C . ALA A 1 87 ? 11.694 -0.652 -10.268 1.00 95.50 87 ALA A C 1
ATOM 682 O O . ALA A 1 87 ? 11.435 -0.237 -9.143 1.00 95.50 87 ALA A O 1
ATOM 683 N N . SER A 1 88 ? 10.742 -0.986 -11.143 1.00 95.62 88 SER A N 1
ATOM 684 C CA . SER A 1 88 ? 9.307 -0.837 -10.881 1.00 95.62 88 SER A CA 1
ATOM 685 C C . SER A 1 88 ? 8.832 -1.726 -9.736 1.00 95.62 88 SER A C 1
ATOM 687 O O . SER A 1 88 ? 8.120 -1.258 -8.848 1.00 95.62 88 SER A O 1
ATOM 689 N N . ILE A 1 89 ? 9.251 -2.995 -9.708 1.00 95.75 89 ILE A N 1
ATOM 690 C CA . ILE A 1 89 ? 8.928 -3.914 -8.609 1.00 95.75 89 ILE A CA 1
ATOM 691 C C . ILE A 1 89 ? 9.567 -3.424 -7.307 1.00 95.75 89 ILE A C 1
ATOM 693 O O . ILE A 1 89 ? 8.887 -3.367 -6.286 1.00 95.75 89 ILE A O 1
ATOM 697 N N . GLY A 1 90 ? 10.844 -3.029 -7.339 1.00 96.75 90 GLY A N 1
ATOM 698 C CA . GLY A 1 90 ? 11.543 -2.506 -6.165 1.00 96.75 90 GLY A CA 1
ATOM 699 C C . GLY A 1 90 ? 10.866 -1.261 -5.586 1.00 96.75 90 GLY A C 1
ATOM 700 O O . GLY A 1 90 ? 10.581 -1.218 -4.390 1.00 96.75 90 GLY A O 1
ATOM 701 N N . ALA A 1 91 ? 10.535 -0.291 -6.442 1.00 95.94 91 ALA A N 1
ATOM 702 C CA . ALA A 1 91 ? 9.806 0.915 -6.060 1.00 95.94 91 ALA A CA 1
ATOM 703 C C . ALA A 1 91 ? 8.427 0.584 -5.471 1.00 95.94 91 ALA A C 1
ATOM 705 O O . ALA A 1 91 ? 8.060 1.105 -4.422 1.00 95.94 91 ALA A O 1
ATOM 706 N N . SER A 1 92 ? 7.695 -0.346 -6.086 1.00 95.44 92 SER A N 1
ATOM 707 C CA . SER A 1 92 ? 6.358 -0.734 -5.625 1.00 95.44 92 SER A CA 1
ATOM 708 C C . SER A 1 92 ? 6.381 -1.483 -4.293 1.00 95.44 92 SER A C 1
ATOM 710 O O . SER A 1 92 ? 5.487 -1.296 -3.477 1.00 95.44 92 SER A O 1
ATOM 712 N N . ILE A 1 93 ? 7.405 -2.305 -4.035 1.00 95.94 93 ILE A N 1
ATOM 713 C CA . ILE A 1 93 ? 7.601 -2.947 -2.726 1.00 95.94 93 ILE A CA 1
ATOM 714 C C . ILE A 1 93 ? 7.923 -1.893 -1.666 1.00 95.94 93 ILE A C 1
ATOM 716 O O . ILE A 1 93 ? 7.353 -1.937 -0.577 1.00 95.94 93 ILE A O 1
ATOM 720 N N . ALA A 1 94 ? 8.804 -0.938 -1.979 1.00 96.19 94 ALA A N 1
ATOM 721 C CA . ALA A 1 94 ? 9.112 0.159 -1.068 1.00 96.19 94 ALA A CA 1
ATOM 722 C C . ALA A 1 94 ? 7.841 0.948 -0.714 1.00 96.19 94 ALA A C 1
ATOM 724 O O . ALA A 1 94 ? 7.560 1.140 0.468 1.00 96.19 94 ALA A O 1
ATOM 725 N N . MET A 1 95 ? 7.033 1.297 -1.723 1.00 94.81 95 MET A N 1
ATOM 726 C CA . MET A 1 95 ? 5.733 1.947 -1.544 1.00 94.81 95 MET A CA 1
ATOM 727 C C . MET A 1 95 ? 4.755 1.097 -0.732 1.00 94.81 95 MET A C 1
ATOM 729 O O . MET A 1 95 ? 4.090 1.624 0.150 1.00 94.81 95 MET A O 1
ATOM 733 N N . ALA A 1 96 ? 4.682 -0.213 -0.977 1.00 94.38 96 ALA A N 1
ATOM 734 C CA . ALA A 1 96 ? 3.791 -1.107 -0.244 1.00 94.38 96 ALA A CA 1
ATOM 735 C C . ALA A 1 96 ? 4.123 -1.136 1.254 1.00 94.38 96 ALA A C 1
ATOM 737 O O . ALA A 1 96 ? 3.233 -1.047 2.099 1.00 94.38 96 ALA A O 1
ATOM 738 N N . VAL A 1 97 ? 5.412 -1.231 1.595 1.00 95.88 97 VAL A N 1
ATOM 739 C CA . VAL A 1 97 ? 5.866 -1.231 2.992 1.00 95.88 97 VAL A CA 1
ATOM 740 C C . VAL A 1 97 ? 5.625 0.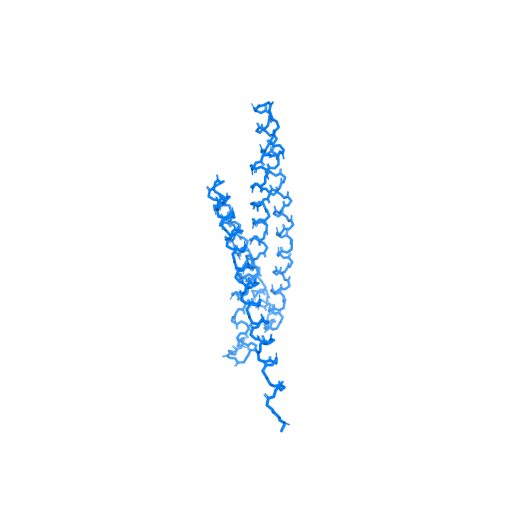133 3.637 1.00 95.88 97 VAL A C 1
ATOM 742 O O . VAL A 1 97 ? 5.089 0.193 4.746 1.00 95.88 97 VAL A O 1
ATOM 745 N N . SER A 1 98 ? 5.978 1.228 2.956 1.00 94.69 98 SER A N 1
ATOM 746 C CA . SER A 1 98 ? 5.772 2.573 3.499 1.00 94.69 98 SER A CA 1
ATOM 747 C C . SER A 1 98 ? 4.291 2.919 3.643 1.00 94.69 98 SER A C 1
ATOM 749 O O . SER A 1 98 ? 3.903 3.480 4.664 1.00 94.69 98 SER A O 1
ATOM 751 N N . GLY A 1 99 ? 3.465 2.542 2.665 1.00 92.50 99 GLY A N 1
ATOM 752 C CA . GLY A 1 99 ? 2.017 2.741 2.661 1.00 92.50 99 GLY A CA 1
ATOM 753 C C . GLY A 1 99 ? 1.344 1.943 3.771 1.00 92.50 99 GLY A C 1
ATOM 754 O O . GLY A 1 99 ? 0.603 2.512 4.565 1.00 92.50 99 GLY A O 1
ATOM 755 N N . PHE A 1 100 ? 1.700 0.661 3.937 1.00 94.62 100 PHE A N 1
ATOM 756 C CA . PHE A 1 100 ? 1.185 -0.161 5.036 1.00 94.62 100 PHE A CA 1
ATOM 757 C C . PHE A 1 100 ? 1.436 0.484 6.402 1.00 94.62 100 PHE A C 1
ATOM 759 O O . PHE A 1 100 ? 0.513 0.670 7.196 1.00 94.62 100 PHE A O 1
ATOM 766 N N . VAL A 1 101 ? 2.698 0.816 6.691 1.00 94.94 101 VAL A N 1
ATOM 767 C CA . VAL A 1 101 ? 3.091 1.353 7.998 1.00 94.94 101 VAL A CA 1
ATOM 768 C C . VAL A 1 101 ? 2.499 2.748 8.203 1.00 94.94 101 VAL A C 1
ATOM 770 O O . VAL A 1 101 ? 1.941 3.024 9.267 1.00 94.94 101 VAL A O 1
ATOM 773 N N . GLY A 1 102 ? 2.577 3.607 7.185 1.00 92.44 102 GLY A N 1
ATOM 774 C CA . GLY A 1 102 ? 2.081 4.979 7.226 1.00 92.44 102 GLY A CA 1
ATOM 775 C C . GLY A 1 102 ? 0.570 5.052 7.420 1.00 92.44 102 GLY A C 1
ATOM 776 O O . GLY A 1 102 ? 0.107 5.739 8.334 1.00 92.44 102 GLY A O 1
ATOM 777 N N . ALA A 1 103 ? -0.193 4.291 6.633 1.00 91.50 103 ALA A N 1
ATOM 778 C CA . ALA A 1 103 ? -1.641 4.211 6.763 1.00 91.50 103 ALA A CA 1
ATOM 779 C C . ALA A 1 103 ? -2.041 3.600 8.104 1.00 91.50 103 ALA A C 1
ATOM 781 O O . ALA A 1 103 ? -2.886 4.162 8.792 1.00 91.50 103 ALA A O 1
ATOM 782 N N . PHE A 1 104 ? -1.401 2.505 8.532 1.00 93.38 104 PHE A N 1
ATOM 783 C CA . PHE A 1 104 ? -1.740 1.864 9.800 1.00 93.38 104 PHE A CA 1
ATOM 784 C C . PHE A 1 104 ? -1.539 2.797 10.994 1.00 93.38 104 PHE A C 1
ATOM 786 O O . PHE A 1 104 ? -2.427 2.899 11.837 1.00 93.38 104 PHE A O 1
ATOM 793 N N . ILE A 1 105 ? -0.390 3.473 11.088 1.00 93.69 105 ILE A N 1
ATOM 794 C CA . ILE A 1 105 ? -0.101 4.374 12.212 1.00 93.69 105 ILE A CA 1
ATOM 795 C C . ILE A 1 105 ? -1.041 5.581 12.180 1.00 93.69 105 ILE A C 1
ATOM 797 O O . ILE A 1 105 ? -1.634 5.906 13.209 1.00 93.69 105 ILE A O 1
ATOM 801 N N . THR A 1 106 ? -1.201 6.207 11.012 1.00 92.12 106 THR A N 1
ATOM 802 C CA . THR A 1 106 ? -2.012 7.422 10.851 1.00 92.12 106 THR A CA 1
ATOM 803 C C . THR A 1 106 ? -3.489 7.146 11.118 1.00 92.12 106 THR A C 1
ATOM 805 O O . THR A 1 106 ? -4.077 7.772 11.997 1.00 92.12 106 THR A O 1
ATOM 808 N N . GLU A 1 107 ? -4.080 6.150 10.452 1.00 90.25 107 GLU A N 1
ATOM 809 C CA . GLU A 1 107 ? -5.488 5.795 10.659 1.00 90.25 107 GLU A CA 1
ATOM 810 C C . GLU A 1 107 ? -5.732 5.303 12.085 1.00 90.25 107 GLU A C 1
ATOM 812 O O . GLU A 1 107 ? -6.738 5.645 12.700 1.00 90.25 107 GLU A O 1
ATOM 817 N N . ARG A 1 108 ? -4.806 4.537 12.675 1.00 90.06 108 ARG A N 1
ATOM 818 C CA . ARG A 1 108 ? -4.965 4.098 14.067 1.00 90.06 108 ARG A CA 1
ATOM 819 C C . ARG A 1 108 ? -4.974 5.282 15.026 1.00 90.06 108 ARG A C 1
ATOM 821 O O . ARG A 1 108 ? -5.757 5.274 15.975 1.00 90.06 108 ARG A O 1
ATOM 828 N N . ALA A 1 109 ? -4.094 6.258 14.818 1.00 91.94 109 ALA A N 1
ATOM 829 C CA . ALA A 1 109 ? -4.034 7.451 15.649 1.00 91.94 109 ALA A CA 1
ATOM 830 C C . ALA A 1 109 ? -5.335 8.260 15.546 1.00 91.94 109 ALA A C 1
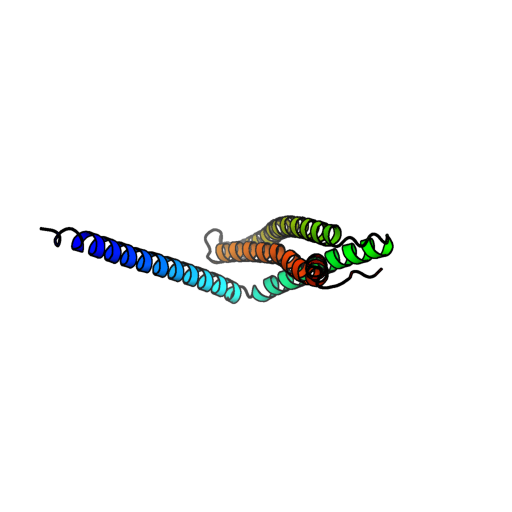ATOM 832 O O . ALA A 1 109 ? -5.914 8.593 16.582 1.00 91.94 109 ALA A O 1
ATOM 833 N N . GLU A 1 110 ? -5.826 8.482 14.324 1.00 89.69 110 GLU A N 1
ATOM 834 C CA . GLU A 1 110 ? -7.057 9.234 14.069 1.00 89.69 110 GLU A CA 1
ATOM 835 C C . GLU A 1 110 ? -8.270 8.547 14.706 1.00 89.69 110 GLU A C 1
ATOM 837 O O . GLU A 1 110 ? -8.997 9.139 15.501 1.00 89.69 110 GLU A O 1
ATOM 842 N N . ARG A 1 111 ? -8.435 7.240 14.483 1.00 89.44 111 ARG A N 1
ATOM 843 C CA . ARG A 1 111 ? -9.589 6.510 15.022 1.00 89.44 111 ARG A CA 1
ATOM 844 C C . ARG A 1 111 ? -9.566 6.357 16.539 1.00 89.44 111 ARG A C 1
ATOM 846 O O . ARG A 1 111 ? -10.614 6.373 17.183 1.00 89.44 111 ARG A O 1
ATOM 853 N N . LEU A 1 112 ? -8.387 6.209 17.147 1.00 88.75 112 LEU A N 1
ATOM 854 C CA . LEU A 1 112 ? -8.274 6.206 18.609 1.00 88.75 112 LEU A CA 1
ATOM 855 C C . LEU A 1 112 ? -8.608 7.575 19.204 1.00 88.75 112 LEU A C 1
ATOM 857 O O . LEU A 1 112 ? -9.142 7.637 20.313 1.00 88.75 112 LEU A O 1
ATOM 861 N N . ARG A 1 113 ? -8.292 8.657 18.488 1.00 91.38 113 ARG A N 1
ATOM 862 C CA . ARG A 1 113 ? -8.683 10.008 18.879 1.00 91.38 113 ARG A CA 1
ATOM 863 C C . ARG A 1 113 ? -10.203 10.174 18.814 1.00 91.38 113 ARG A C 1
ATOM 865 O O . ARG A 1 113 ? -10.778 10.578 19.821 1.00 91.38 113 ARG A O 1
ATOM 872 N N . GLU A 1 114 ? -10.839 9.780 17.709 1.00 88.56 114 GLU A N 1
ATOM 873 C CA . GLU A 1 114 ? -12.304 9.809 17.550 1.00 88.56 114 GLU A CA 1
ATOM 874 C C . GLU A 1 114 ? -13.015 9.044 18.682 1.00 88.56 114 GLU A C 1
ATOM 876 O O . GLU A 1 114 ? -13.959 9.553 19.288 1.00 88.56 114 GLU A O 1
ATOM 881 N N . ILE A 1 115 ? -12.527 7.846 19.040 1.00 89.25 115 ILE A N 1
ATOM 882 C CA . ILE A 1 115 ? -13.092 7.066 20.156 1.00 89.25 115 ILE A CA 1
ATOM 883 C C . ILE A 1 115 ? -12.963 7.820 21.484 1.00 89.25 115 ILE A C 1
ATOM 885 O O . ILE A 1 115 ? -13.926 7.869 22.243 1.00 89.25 115 ILE A O 1
ATOM 889 N N . LYS A 1 116 ? -11.803 8.416 21.781 1.00 89.69 116 LYS A N 1
ATOM 890 C CA . LYS A 1 116 ? -11.601 9.162 23.035 1.00 89.69 116 LYS A CA 1
ATOM 891 C C . LYS A 1 116 ? -12.485 10.402 23.128 1.00 89.69 116 LYS A C 1
ATOM 893 O O . LYS A 1 116 ? -12.928 10.754 24.220 1.00 89.69 116 LYS A O 1
ATOM 898 N N . GLU A 1 117 ? -12.715 11.085 22.012 1.00 91.00 117 GLU A N 1
ATOM 899 C CA . GLU A 1 117 ? -13.645 12.213 21.958 1.00 91.00 117 GLU A CA 1
ATOM 900 C C . GLU A 1 117 ? -15.078 11.737 22.242 1.00 91.00 117 GLU A C 1
ATOM 902 O O . GLU A 1 117 ? -15.760 12.326 23.082 1.00 91.00 117 GLU A O 1
ATOM 907 N N . LEU A 1 118 ? -15.484 10.597 21.673 1.00 89.75 118 LEU A N 1
ATOM 908 C CA . LEU A 1 118 ? -16.789 9.989 21.938 1.00 89.75 118 LEU A CA 1
ATOM 909 C C . LEU A 1 118 ? -16.954 9.527 23.400 1.00 89.75 118 LEU A C 1
ATOM 911 O O . LEU A 1 118 ? -17.996 9.769 24.006 1.00 89.75 118 LEU A O 1
ATOM 915 N N . GLU A 1 119 ? -15.930 8.907 23.996 1.00 91.38 119 GLU A N 1
ATOM 916 C CA . GLU A 1 119 ? -15.927 8.509 25.414 1.00 91.38 119 GLU A CA 1
ATOM 917 C C . GLU A 1 119 ? -16.140 9.708 26.345 1.00 91.38 119 GLU A C 1
ATOM 919 O O . GLU A 1 119 ? -16.896 9.619 27.316 1.00 91.38 119 GLU A O 1
ATOM 924 N N . ARG A 1 120 ? -15.501 10.846 26.037 1.00 90.88 120 ARG A N 1
ATOM 925 C CA . ARG A 1 120 ? -15.669 12.092 26.798 1.00 90.88 120 ARG A CA 1
ATOM 926 C C . ARG A 1 120 ? -17.094 12.621 26.706 1.00 90.88 120 ARG A C 1
ATOM 928 O O . ARG A 1 120 ? -17.642 13.018 27.727 1.00 90.88 120 ARG A O 1
ATOM 935 N N . SER A 1 121 ? -17.702 12.597 25.521 1.00 92.44 121 SER A N 1
ATOM 936 C CA . SER A 1 121 ? -19.092 13.031 25.335 1.00 92.44 121 SER A CA 1
ATOM 937 C C . SER A 1 121 ? -20.101 12.122 26.043 1.00 92.44 121 SER A C 1
ATOM 939 O O . SER A 1 121 ? -21.136 12.599 26.498 1.00 92.44 121 SER A O 1
ATOM 941 N N . LEU A 1 122 ? -19.803 10.826 26.155 1.00 91.00 122 LEU A N 1
ATOM 942 C CA . LEU A 1 122 ? -20.684 9.835 26.782 1.00 91.00 122 LEU A CA 1
ATOM 943 C C . LEU A 1 122 ? -20.417 9.620 28.281 1.00 91.00 122 LEU A C 1
ATOM 945 O O . LEU A 1 122 ? -21.137 8.848 28.915 1.00 91.00 122 LEU A O 1
ATOM 949 N N . PHE A 1 123 ? -19.373 10.243 28.846 1.00 89.94 123 PHE A N 1
ATOM 950 C CA . PHE A 1 123 ? -18.888 9.995 30.215 1.00 89.94 123 PHE A CA 1
ATOM 951 C C . PHE A 1 123 ? -18.720 8.497 30.551 1.00 89.94 123 PHE A C 1
ATOM 953 O O . PHE A 1 123 ? -18.833 8.081 31.702 1.00 89.94 123 PHE A O 1
ATOM 960 N N . THR A 1 124 ? -18.459 7.668 29.540 1.00 85.94 124 THR A N 1
ATOM 961 C CA . THR A 1 124 ? -18.395 6.205 29.639 1.00 85.94 124 THR A CA 1
ATOM 962 C C . THR A 1 124 ? -17.239 5.699 28.791 1.00 85.94 124 THR A C 1
ATOM 964 O O . THR A 1 124 ? -17.013 6.191 27.689 1.00 85.94 124 THR A O 1
ATOM 967 N N . SER A 1 125 ? -16.518 4.689 29.283 1.00 83.69 125 SER A N 1
ATOM 968 C CA . SER A 1 125 ? -15.442 4.056 28.517 1.00 83.69 125 SER A CA 1
ATOM 969 C C . SER A 1 125 ? -15.983 3.063 27.483 1.00 83.69 125 SER A C 1
ATOM 971 O O . SER A 1 125 ? -16.816 2.207 27.783 1.00 83.69 125 SER A O 1
ATOM 973 N N . LEU A 1 126 ? -15.447 3.144 26.266 1.00 81.56 126 LEU A N 1
ATOM 974 C CA . LEU A 1 126 ? -15.702 2.268 25.128 1.00 81.56 126 LEU A CA 1
ATOM 975 C C . LEU A 1 126 ? -14.551 1.273 24.894 1.00 81.56 126 LEU A C 1
ATOM 977 O O . LEU A 1 126 ? -14.529 0.584 23.870 1.00 81.56 126 LEU A O 1
ATOM 981 N N . ASP A 1 127 ? -13.619 1.124 25.837 1.00 75.38 127 ASP A N 1
ATOM 982 C CA . ASP A 1 127 ? -12.407 0.312 25.662 1.00 75.38 127 ASP A CA 1
ATOM 983 C C . ASP A 1 127 ? -12.670 -1.169 25.346 1.00 75.38 127 ASP A C 1
ATOM 985 O O . ASP A 1 127 ? -11.876 -1.808 24.654 1.00 75.38 127 ASP A O 1
ATOM 989 N N . LYS A 1 128 ? -13.796 -1.716 25.817 1.00 76.69 128 LYS A N 1
ATOM 990 C CA . LYS A 1 128 ? -14.234 -3.099 25.543 1.00 76.69 128 LYS A CA 1
ATOM 991 C C . LYS A 1 128 ? -15.398 -3.179 24.552 1.00 76.69 128 LYS A C 1
ATOM 993 O O . LYS A 1 128 ? -16.028 -4.226 24.424 1.00 76.69 128 LYS A O 1
ATOM 998 N N . SER A 1 129 ? -15.698 -2.086 23.855 1.00 83.12 129 SER A N 1
ATOM 999 C CA . SER A 1 129 ? -16.813 -2.031 22.913 1.00 83.12 129 SER A CA 1
ATOM 1000 C C . SER A 1 129 ? -16.516 -2.791 21.615 1.00 83.12 129 SER A C 1
ATOM 1002 O O . SER A 1 129 ? -15.372 -2.913 21.166 1.00 83.12 129 SER A O 1
ATOM 1004 N N . VAL A 1 130 ? -17.585 -3.261 20.967 1.00 82.38 130 VAL A N 1
ATOM 1005 C CA . VAL A 1 130 ? -17.530 -3.807 19.601 1.00 82.38 130 VAL A CA 1
ATOM 1006 C C . VAL A 1 130 ? -17.009 -2.752 18.616 1.00 82.38 130 VAL A C 1
ATOM 1008 O O . VAL A 1 130 ? -16.318 -3.103 17.662 1.00 82.38 130 VAL A O 1
ATOM 1011 N N . LEU A 1 131 ? -17.262 -1.466 18.890 1.00 82.56 131 LEU A N 1
ATOM 1012 C CA . LEU A 1 131 ? -16.798 -0.342 18.078 1.00 82.56 131 LEU A CA 1
ATOM 1013 C C . LEU A 1 131 ? -15.268 -0.284 18.000 1.00 82.56 131 LEU A C 1
ATOM 1015 O O . LEU A 1 131 ? -14.717 -0.225 16.904 1.00 82.56 131 LEU A O 1
ATOM 1019 N N . LYS A 1 132 ? -14.563 -0.386 19.135 1.00 83.69 132 LYS A N 1
ATOM 1020 C CA . LYS A 1 132 ? -13.089 -0.360 19.148 1.00 83.69 132 LYS A CA 1
ATOM 1021 C C . LYS A 1 132 ? -12.477 -1.531 18.371 1.00 83.69 132 LYS A C 1
ATOM 1023 O O . LYS A 1 132 ? -11.457 -1.374 17.700 1.00 83.69 132 LYS A O 1
ATOM 1028 N N . GLN A 1 133 ? -13.102 -2.707 18.434 1.00 83.38 133 GLN A N 1
ATOM 1029 C CA . GLN A 1 133 ? -12.668 -3.871 17.654 1.00 83.38 133 GLN A CA 1
ATOM 1030 C C . GLN A 1 133 ? -12.899 -3.665 16.153 1.00 83.38 133 GLN A C 1
ATOM 1032 O O . GLN A 1 133 ? -12.021 -3.984 15.352 1.00 83.38 133 GLN A O 1
ATOM 1037 N N . ALA A 1 134 ? -14.052 -3.103 15.783 1.00 83.19 134 ALA A N 1
ATOM 1038 C CA . ALA A 1 134 ? -14.392 -2.792 14.401 1.00 83.19 134 ALA A CA 1
ATOM 1039 C C . ALA A 1 134 ? -13.411 -1.782 13.790 1.00 83.19 134 ALA A C 1
ATOM 1041 O O . ALA A 1 134 ? -12.873 -2.019 12.711 1.00 83.19 134 ALA A O 1
ATOM 1042 N N . VAL A 1 135 ? -13.111 -0.713 14.530 1.00 85.38 135 VAL A N 1
ATOM 1043 C CA . VAL A 1 135 ? -12.136 0.317 14.158 1.00 85.38 135 VAL A CA 1
ATOM 1044 C C . VAL A 1 135 ? -10.759 -0.285 13.885 1.00 85.38 135 VAL A C 1
ATOM 1046 O O . VAL A 1 135 ? -10.219 -0.098 12.800 1.00 85.38 135 VAL A O 1
ATOM 1049 N N . ASN A 1 136 ? -10.213 -1.072 14.817 1.00 86.25 136 ASN A N 1
ATOM 1050 C CA . ASN A 1 136 ? -8.895 -1.685 14.630 1.00 86.25 136 ASN A CA 1
ATOM 1051 C C . ASN A 1 136 ? -8.848 -2.597 13.395 1.00 86.25 136 ASN A C 1
ATOM 1053 O O . ASN A 1 136 ? -7.839 -2.636 12.691 1.00 86.25 136 ASN A O 1
ATOM 1057 N N . MET A 1 137 ? -9.934 -3.332 13.135 1.00 86.44 137 MET A N 1
ATOM 1058 C CA . MET A 1 137 ? -10.040 -4.196 11.961 1.00 86.44 137 MET A CA 1
ATOM 1059 C C . MET A 1 137 ? -10.065 -3.380 10.662 1.00 86.44 137 MET A C 1
ATOM 1061 O O . MET A 1 137 ? -9.369 -3.733 9.714 1.00 86.44 137 MET A O 1
ATOM 1065 N N . ILE A 1 138 ? -10.827 -2.285 10.619 1.00 86.38 138 ILE A N 1
ATOM 1066 C CA . ILE A 1 138 ? -10.918 -1.407 9.443 1.00 86.38 138 ILE A CA 1
ATOM 1067 C C . ILE A 1 138 ? -9.592 -0.700 9.182 1.00 86.38 138 ILE A C 1
ATOM 1069 O O . ILE A 1 138 ? -9.149 -0.680 8.039 1.00 86.38 138 ILE A O 1
ATOM 1073 N N . THR A 1 139 ? -8.923 -0.194 10.218 1.00 90.56 139 THR A N 1
ATOM 1074 C CA . THR A 1 139 ? -7.590 0.409 10.096 1.00 90.56 139 THR A CA 1
ATOM 1075 C C . THR A 1 139 ? -6.576 -0.574 9.515 1.00 90.56 139 THR A C 1
ATOM 1077 O O . THR A 1 139 ? -5.835 -0.231 8.596 1.00 90.56 139 THR A O 1
ATOM 1080 N N . LEU A 1 140 ? -6.553 -1.817 10.012 1.00 91.88 140 LEU A N 1
ATOM 1081 C CA . LEU A 1 140 ? -5.676 -2.849 9.463 1.00 91.88 140 LEU A CA 1
ATOM 1082 C C . LEU A 1 140 ? -6.019 -3.147 7.999 1.00 91.88 140 LEU A C 1
ATOM 1084 O O . LEU A 1 140 ? -5.125 -3.265 7.167 1.00 91.88 140 LEU A O 1
ATOM 1088 N N . LEU A 1 141 ? -7.307 -3.258 7.676 1.00 90.50 141 LEU A N 1
ATOM 1089 C CA . LEU A 1 141 ? -7.757 -3.553 6.322 1.00 90.50 141 LEU A CA 1
ATOM 1090 C C . LEU A 1 141 ? -7.426 -2.420 5.340 1.00 90.50 141 LEU A C 1
ATOM 1092 O O . LEU A 1 141 ? -6.988 -2.701 4.228 1.00 90.50 141 LEU A O 1
ATOM 1096 N N . ALA A 1 142 ? -7.582 -1.162 5.759 1.00 89.75 142 ALA A N 1
ATOM 1097 C CA . ALA A 1 142 ? -7.185 0.007 4.983 1.00 89.75 142 ALA A CA 1
ATOM 1098 C C . ALA A 1 142 ? -5.680 -0.014 4.689 1.00 89.75 142 ALA A C 1
ATOM 1100 O O . ALA A 1 142 ? -5.297 0.096 3.530 1.00 89.75 142 ALA A O 1
ATOM 1101 N N . ALA A 1 143 ? -4.844 -0.275 5.699 1.00 94.06 143 ALA A N 1
ATOM 1102 C CA . ALA A 1 143 ? -3.396 -0.383 5.528 1.00 94.06 143 ALA A CA 1
ATOM 1103 C C . ALA A 1 143 ? -2.981 -1.528 4.587 1.00 94.06 143 ALA A C 1
ATOM 1105 O O . ALA A 1 143 ? -2.069 -1.375 3.780 1.00 94.06 143 ALA A O 1
ATOM 1106 N N . VAL A 1 144 ? -3.656 -2.680 4.656 1.00 94.69 144 VAL A N 1
ATOM 1107 C CA . VAL A 1 144 ? -3.410 -3.802 3.732 1.00 94.69 144 VAL A CA 1
ATOM 1108 C C . VAL A 1 144 ? -3.777 -3.429 2.296 1.00 94.69 144 VAL A C 1
ATOM 1110 O O . VAL A 1 144 ? -3.035 -3.747 1.370 1.00 94.69 144 VAL A O 1
ATOM 1113 N N . ILE A 1 145 ? -4.920 -2.771 2.100 1.00 92.94 145 ILE A N 1
ATOM 1114 C CA . ILE A 1 145 ? -5.368 -2.335 0.773 1.00 92.94 145 ILE A CA 1
ATOM 1115 C C . ILE A 1 145 ? -4.417 -1.291 0.196 1.00 92.94 145 ILE A C 1
ATOM 1117 O O . ILE A 1 145 ? -4.046 -1.407 -0.970 1.00 92.94 145 ILE A O 1
ATOM 1121 N N . ASP A 1 146 ? -4.001 -0.330 1.019 1.00 93.75 146 ASP A N 1
ATOM 1122 C CA . ASP A 1 146 ? -2.993 0.667 0.675 1.00 93.75 146 ASP A CA 1
ATOM 1123 C C . ASP A 1 146 ? -1.697 -0.010 0.203 1.00 93.75 146 ASP A C 1
ATOM 1125 O O . ASP A 1 146 ? -1.210 0.272 -0.881 1.00 93.75 146 ASP A O 1
ATOM 1129 N N . ALA A 1 147 ? -1.207 -1.017 0.928 1.00 94.69 147 ALA A N 1
ATOM 1130 C CA . ALA A 1 147 ? 0.012 -1.731 0.556 1.00 94.69 147 ALA A CA 1
ATOM 1131 C C . ALA A 1 147 ? -0.093 -2.509 -0.769 1.00 94.69 147 ALA A C 1
ATOM 1133 O O . ALA A 1 147 ? 0.855 -2.572 -1.552 1.00 94.69 147 ALA A O 1
ATOM 1134 N N . ILE A 1 148 ? -1.233 -3.160 -1.010 1.00 95.75 148 ILE A N 1
ATOM 1135 C CA . ILE A 1 148 ? -1.412 -4.056 -2.160 1.00 95.75 148 ILE A CA 1
ATOM 1136 C C . ILE A 1 148 ? -1.696 -3.270 -3.444 1.00 95.75 148 ILE A C 1
ATOM 1138 O O . ILE A 1 148 ? -1.275 -3.691 -4.525 1.00 95.75 148 ILE A O 1
ATOM 1142 N N . ALA A 1 149 ? -2.408 -2.146 -3.351 1.00 95.50 149 ALA A N 1
ATOM 1143 C CA . ALA A 1 149 ? -2.870 -1.414 -4.522 1.00 95.50 149 ALA A CA 1
ATOM 1144 C C . ALA A 1 149 ? -1.737 -0.922 -5.454 1.00 95.50 149 ALA A C 1
ATOM 1146 O O . ALA A 1 149 ? -1.811 -1.248 -6.644 1.00 95.50 149 ALA A O 1
ATOM 1147 N N . PRO A 1 150 ? -0.667 -0.249 -4.974 1.00 94.62 150 PRO A N 1
ATOM 1148 C CA . PRO A 1 150 ? 0.454 0.170 -5.813 1.00 94.62 150 PRO A CA 1
ATOM 1149 C C . PRO A 1 150 ? 1.089 -1.004 -6.548 1.00 94.62 150 PRO A C 1
ATOM 1151 O O . PRO A 1 150 ? 1.387 -0.908 -7.734 1.00 94.62 150 PRO A O 1
ATOM 1154 N N . LEU A 1 151 ? 1.247 -2.139 -5.860 1.00 94.56 151 LEU A N 1
ATOM 1155 C CA . LEU A 1 151 ? 1.872 -3.332 -6.417 1.00 94.56 151 LEU A CA 1
ATOM 1156 C C . LEU A 1 151 ? 1.053 -3.893 -7.586 1.00 94.56 151 LEU A C 1
ATOM 1158 O O . LEU A 1 151 ? 1.612 -4.211 -8.631 1.00 94.56 151 LEU A O 1
ATOM 1162 N N . LEU A 1 152 ? -0.273 -3.974 -7.443 1.00 95.50 152 LEU A N 1
ATOM 1163 C CA . LEU A 1 152 ? -1.155 -4.452 -8.512 1.00 95.50 152 LEU A CA 1
ATOM 1164 C C . LEU A 1 152 ? -1.123 -3.535 -9.736 1.00 95.50 152 LEU A C 1
ATOM 1166 O O . LEU A 1 152 ? -1.000 -4.009 -10.863 1.00 95.50 152 LEU A O 1
ATOM 1170 N N . PHE A 1 153 ? -1.213 -2.226 -9.522 1.00 96.19 153 PHE A N 1
ATOM 1171 C CA . PHE A 1 153 ? -1.226 -1.251 -10.611 1.00 96.19 153 PHE A CA 1
ATOM 1172 C C . PHE A 1 153 ? 0.131 -1.167 -11.310 1.00 96.19 153 PHE A C 1
ATOM 1174 O O . PHE A 1 153 ? 0.190 -1.090 -12.539 1.00 96.19 153 PHE A O 1
ATOM 1181 N N . ALA A 1 154 ? 1.224 -1.263 -10.556 1.00 94.75 154 ALA A N 1
ATOM 1182 C CA . ALA A 1 154 ? 2.564 -1.356 -11.110 1.00 94.75 154 ALA A CA 1
ATOM 1183 C C . ALA A 1 154 ? 2.747 -2.628 -11.945 1.00 94.75 154 ALA A C 1
ATOM 1185 O O . ALA A 1 154 ? 3.258 -2.546 -13.059 1.00 94.75 154 ALA A O 1
ATOM 1186 N N . LEU A 1 155 ? 2.274 -3.785 -11.461 1.00 94.25 155 LEU A N 1
ATOM 1187 C CA . LEU A 1 155 ? 2.308 -5.046 -12.211 1.00 94.25 155 LEU A CA 1
ATOM 1188 C C . LEU A 1 155 ? 1.545 -4.943 -13.534 1.00 94.25 155 LEU A C 1
ATOM 1190 O O . LEU A 1 155 ? 2.050 -5.401 -14.556 1.00 94.25 155 LEU A O 1
ATOM 1194 N N . ILE A 1 156 ? 0.369 -4.308 -13.531 1.00 95.00 156 ILE A N 1
ATOM 1195 C CA . ILE A 1 156 ? -0.398 -4.029 -14.754 1.00 95.00 156 ILE A CA 1
ATOM 1196 C C . ILE A 1 156 ? 0.406 -3.113 -15.689 1.00 95.00 156 ILE A C 1
ATOM 1198 O O . ILE A 1 156 ? 0.497 -3.375 -16.888 1.00 95.00 156 ILE A O 1
ATOM 1202 N N . SER A 1 157 ? 1.046 -2.081 -15.142 1.00 93.88 157 SER A N 1
ATOM 1203 C CA . SER A 1 157 ? 1.794 -1.080 -15.913 1.00 93.88 157 SER A CA 1
ATOM 1204 C C . SER A 1 157 ? 3.068 -1.636 -16.561 1.00 93.88 157 SER A C 1
ATOM 1206 O O . SER A 1 157 ? 3.436 -1.209 -17.651 1.00 93.88 157 SER A O 1
ATOM 1208 N N . ILE A 1 158 ? 3.734 -2.618 -15.941 1.00 93.56 158 ILE A N 1
ATOM 1209 C CA . ILE A 1 158 ? 4.942 -3.251 -16.503 1.00 93.56 158 ILE A CA 1
ATOM 1210 C C . ILE A 1 158 ? 4.651 -4.403 -17.472 1.00 93.56 158 ILE A C 1
ATOM 1212 O O . ILE A 1 158 ? 5.588 -4.910 -18.091 1.00 93.56 158 ILE A O 1
ATOM 1216 N N . THR A 1 159 ? 3.389 -4.821 -17.638 1.00 91.62 159 THR A N 1
ATOM 1217 C CA . THR A 1 159 ? 3.011 -5.909 -18.561 1.00 91.62 159 THR A CA 1
ATOM 1218 C C . THR A 1 159 ? 3.640 -5.813 -19.962 1.00 91.62 159 THR A C 1
ATOM 1220 O O . THR A 1 159 ? 4.190 -6.829 -20.395 1.00 91.62 159 THR A O 1
ATOM 1223 N N . PRO A 1 160 ? 3.678 -4.658 -20.666 1.00 88.31 160 PRO A N 1
ATOM 1224 C CA . PRO A 1 160 ? 4.316 -4.585 -21.984 1.00 88.31 160 PRO A CA 1
ATOM 1225 C C . PRO A 1 160 ? 5.820 -4.894 -21.943 1.00 88.31 160 PRO A C 1
ATOM 1227 O O . PRO A 1 160 ? 6.341 -5.558 -22.839 1.00 88.31 160 PRO A O 1
ATOM 1230 N N . PHE A 1 161 ? 6.524 -4.489 -20.883 1.00 87.50 161 PHE A N 1
ATOM 1231 C CA . PHE A 1 161 ? 7.957 -4.756 -20.724 1.00 87.50 161 PHE A CA 1
ATOM 1232 C C . PHE A 1 161 ? 8.234 -6.220 -20.383 1.00 87.50 161 PHE A C 1
ATOM 1234 O O . PHE A 1 161 ? 9.207 -6.789 -20.875 1.00 87.50 161 PHE A O 1
ATOM 1241 N N . VAL A 1 162 ? 7.357 -6.855 -19.601 1.00 87.25 162 VAL A N 1
ATOM 1242 C CA . VAL A 1 162 ? 7.427 -8.300 -19.337 1.00 87.25 162 VAL A CA 1
ATOM 1243 C C . VAL A 1 162 ? 7.219 -9.096 -20.629 1.00 87.25 162 VAL A C 1
ATOM 1245 O O . VAL A 1 162 ? 7.975 -10.026 -20.899 1.00 87.25 162 VAL A O 1
ATOM 1248 N N . LEU A 1 163 ? 6.255 -8.702 -21.469 1.00 86.31 163 LEU A N 1
ATOM 1249 C CA . LEU A 1 163 ? 6.035 -9.333 -22.776 1.00 86.31 163 LEU A CA 1
ATOM 1250 C C . LEU A 1 163 ? 7.244 -9.166 -23.703 1.00 86.31 163 LEU A C 1
ATOM 1252 O O . LEU A 1 163 ? 7.649 -10.116 -24.374 1.00 86.31 163 LEU A O 1
ATOM 1256 N N . SER A 1 164 ? 7.871 -7.990 -23.698 1.00 82.88 164 SER A N 1
ATOM 1257 C CA . SER A 1 164 ? 9.105 -7.773 -24.450 1.00 82.88 164 SER A CA 1
ATOM 1258 C C . SER A 1 164 ? 10.269 -8.645 -23.953 1.00 82.88 164 SER A C 1
ATOM 1260 O O . SER A 1 164 ? 11.015 -9.198 -24.761 1.00 82.88 164 SER A O 1
ATOM 1262 N N . MET A 1 165 ? 10.389 -8.877 -22.637 1.00 80.00 165 MET A N 1
ATOM 1263 C CA . MET A 1 165 ? 11.395 -9.798 -22.082 1.00 80.00 165 MET A CA 1
ATOM 1264 C C . MET A 1 165 ? 11.232 -11.245 -22.564 1.00 80.00 165 MET A C 1
ATOM 1266 O O . MET A 1 165 ? 12.221 -11.975 -22.619 1.00 80.00 165 MET A O 1
ATOM 1270 N N . TRP A 1 166 ? 10.015 -11.663 -22.912 1.00 80.56 166 TRP A N 1
ATOM 1271 C CA . TRP A 1 166 ? 9.728 -12.976 -23.501 1.00 80.56 166 TRP A CA 1
ATOM 1272 C C . TRP A 1 166 ? 9.900 -13.015 -25.026 1.00 80.56 166 TRP A C 1
ATOM 1274 O O . TRP A 1 166 ? 9.485 -13.980 -25.661 1.00 80.56 166 TRP A O 1
ATOM 1284 N N . SER A 1 167 ? 10.518 -11.985 -25.617 1.00 71.25 167 SER A N 1
ATOM 1285 C CA . SER A 1 167 ? 10.761 -11.860 -27.061 1.00 71.25 167 SER A CA 1
ATOM 1286 C C . SER A 1 167 ? 9.484 -11.799 -27.911 1.00 71.25 167 SER A C 1
ATOM 1288 O O . SER A 1 167 ? 9.540 -12.028 -29.116 1.00 71.25 167 SER A O 1
ATOM 1290 N N . LEU A 1 168 ? 8.339 -11.463 -27.305 1.00 62.03 168 LEU A N 1
ATOM 1291 C CA . LEU A 1 168 ? 7.056 -11.315 -28.005 1.00 62.03 168 LEU A CA 1
ATOM 1292 C C . LEU A 1 168 ? 6.904 -9.940 -28.674 1.00 62.03 168 LEU A C 1
ATOM 1294 O O . LEU A 1 168 ? 6.110 -9.801 -29.599 1.00 62.03 168 LEU A O 1
ATOM 1298 N N . LEU A 1 169 ? 7.650 -8.930 -28.209 1.00 66.06 169 LEU A N 1
ATOM 1299 C CA . LEU A 1 169 ? 7.639 -7.567 -28.745 1.00 66.06 169 LEU A CA 1
ATOM 1300 C C . LEU A 1 169 ? 9.074 -7.029 -28.866 1.00 66.06 169 LEU A C 1
ATOM 1302 O O . LEU A 1 169 ? 9.798 -7.042 -27.859 1.00 66.06 169 LEU A O 1
ATOM 1306 N N . PRO A 1 170 ? 9.493 -6.533 -30.046 1.00 64.06 170 PRO A N 1
ATOM 1307 C CA . PRO A 1 170 ? 10.756 -5.820 -30.172 1.00 64.06 170 PRO A CA 1
ATOM 1308 C C . PRO A 1 170 ? 10.669 -4.485 -29.418 1.00 64.06 170 PRO A C 1
ATOM 1310 O O . PRO A 1 170 ? 9.689 -3.753 -29.544 1.00 64.06 170 PRO A O 1
ATOM 1313 N N . VAL A 1 171 ? 11.691 -4.168 -28.618 1.00 62.16 171 VAL A N 1
ATOM 1314 C CA . VAL A 1 171 ? 11.903 -2.791 -28.147 1.00 62.16 171 VAL A CA 1
ATOM 1315 C C . VAL A 1 171 ? 12.681 -2.080 -29.240 1.00 62.16 171 VAL A C 1
ATOM 1317 O O . VAL A 1 171 ? 13.908 -2.151 -29.273 1.00 62.16 171 VAL A O 1
ATOM 1320 N N . GLU A 1 172 ? 11.967 -1.469 -30.177 1.00 58.19 172 GLU A N 1
ATOM 1321 C CA . GLU A 1 172 ? 12.581 -0.535 -31.119 1.00 58.19 172 GLU A CA 1
ATOM 1322 C C . GLU A 1 172 ? 12.778 0.812 -30.410 1.00 58.19 172 GLU A C 1
ATOM 1324 O O . GLU A 1 172 ? 11.883 1.291 -29.709 1.00 58.19 172 GLU A O 1
ATOM 1329 N N . ILE A 1 173 ? 13.990 1.359 -30.530 1.00 52.00 173 ILE A N 1
ATOM 1330 C CA . ILE A 1 173 ? 14.398 2.666 -29.994 1.00 52.00 173 ILE A CA 1
ATOM 1331 C C . ILE A 1 173 ? 14.373 3.674 -31.136 1.00 52.00 173 ILE A C 1
ATOM 1333 O O . IL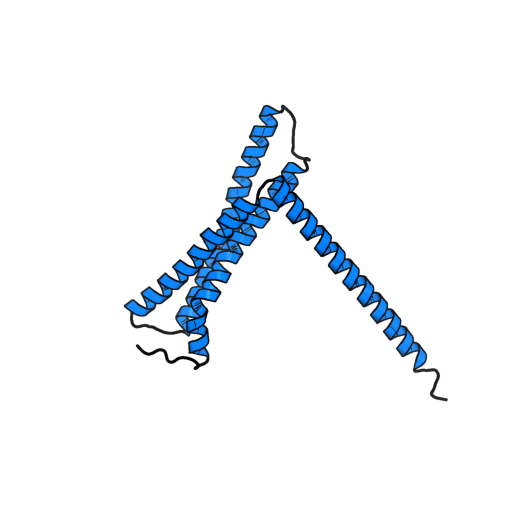E A 1 173 ? 14.945 3.337 -32.198 1.00 52.00 173 ILE A O 1
#

pLDDT: mean 83.19, std 12.4, range [45.84, 96.75]